Protein AF-A0A348VYP3-F1 (afdb_monomer_lite)

Radius of gyration: 22.34 Å; chains: 1; bounding box: 61×28×59 Å

Structure (mmCIF, N/CA/C/O backbone):
data_AF-A0A348VYP3-F1
#
_entry.id   AF-A0A348VYP3-F1
#
loop_
_atom_site.group_PDB
_atom_site.id
_atom_site.type_symbol
_atom_site.label_atom_id
_atom_site.label_alt_id
_atom_site.label_comp_id
_atom_site.label_asym_id
_atom_site.label_entity_id
_atom_site.label_seq_id
_atom_site.pdbx_PDB_ins_code
_atom_site.Cartn_x
_atom_site.Cartn_y
_atom_site.Cartn_z
_atom_site.occupancy
_atom_site.B_iso_or_equiv
_atom_site.auth_seq_id
_atom_site.auth_comp_id
_atom_site.auth_asym_id
_atom_site.auth_atom_id
_atom_site.pdbx_PDB_model_num
ATOM 1 N N . MET A 1 1 ? 21.071 -5.289 -34.778 1.00 47.31 1 MET A N 1
ATOM 2 C CA . MET A 1 1 ? 20.677 -4.293 -33.754 1.00 47.31 1 MET A CA 1
ATOM 3 C C . MET A 1 1 ? 19.419 -4.789 -33.059 1.00 47.31 1 MET A C 1
ATOM 5 O O . MET A 1 1 ? 18.434 -5.015 -33.743 1.00 47.31 1 MET A O 1
ATOM 9 N N . ALA A 1 2 ? 19.440 -5.038 -31.745 1.00 58.97 2 ALA A N 1
ATOM 10 C CA . ALA A 1 2 ? 18.217 -5.446 -31.044 1.00 58.97 2 ALA A CA 1
ATOM 11 C C . ALA A 1 2 ? 17.304 -4.225 -30.849 1.00 58.97 2 ALA A C 1
ATOM 13 O O . ALA A 1 2 ? 17.713 -3.273 -30.174 1.00 58.97 2 ALA A O 1
ATOM 14 N N . VAL A 1 3 ? 16.132 -4.277 -31.487 1.00 78.81 3 VAL A N 1
ATOM 15 C CA . VAL A 1 3 ? 15.094 -3.238 -31.555 1.00 78.81 3 VAL A CA 1
ATOM 16 C C . VAL A 1 3 ? 14.397 -3.105 -30.198 1.00 78.81 3 VAL A C 1
ATOM 18 O O . VAL A 1 3 ? 14.127 -4.105 -29.535 1.00 78.81 3 VAL A O 1
ATOM 21 N N . MET A 1 4 ? 14.140 -1.870 -29.769 1.00 90.19 4 MET A N 1
ATOM 22 C CA . MET A 1 4 ? 13.367 -1.569 -28.561 1.00 90.19 4 MET A CA 1
ATOM 23 C C . MET A 1 4 ? 11.930 -2.084 -28.720 1.00 90.19 4 MET A C 1
ATOM 25 O O . MET A 1 4 ? 11.285 -1.791 -29.723 1.00 90.19 4 MET A O 1
ATOM 29 N N . ASN A 1 5 ? 11.418 -2.810 -27.725 1.00 93.12 5 ASN A N 1
ATOM 30 C CA . ASN A 1 5 ? 10.046 -3.320 -27.733 1.00 93.12 5 ASN A CA 1
ATOM 31 C C . ASN A 1 5 ? 9.224 -2.619 -26.645 1.00 93.12 5 ASN A C 1
ATOM 33 O O . ASN A 1 5 ? 9.105 -3.112 -25.523 1.00 93.12 5 ASN A O 1
ATOM 37 N N . ILE A 1 6 ? 8.697 -1.439 -26.986 1.00 94.31 6 ILE A N 1
ATOM 38 C CA . ILE A 1 6 ? 7.917 -0.599 -26.066 1.00 94.31 6 ILE A CA 1
ATOM 39 C C . ILE A 1 6 ? 6.650 -1.322 -25.603 1.00 94.31 6 ILE A C 1
ATOM 41 O O . ILE A 1 6 ? 6.335 -1.284 -24.419 1.00 94.31 6 ILE A O 1
ATOM 45 N N . GLU A 1 7 ? 5.941 -1.988 -26.513 1.00 95.00 7 GLU A N 1
ATOM 46 C CA . GLU A 1 7 ? 4.647 -2.610 -26.228 1.00 95.00 7 GLU A CA 1
ATOM 47 C C . GLU A 1 7 ? 4.770 -3.739 -25.197 1.00 95.00 7 GLU A C 1
ATOM 49 O O . GLU A 1 7 ? 4.066 -3.743 -24.184 1.00 95.00 7 GLU A O 1
ATOM 54 N N . LEU A 1 8 ? 5.726 -4.654 -25.398 1.00 95.75 8 LEU A N 1
ATOM 55 C CA . LEU A 1 8 ? 5.999 -5.727 -24.442 1.00 95.75 8 LEU A CA 1
ATOM 56 C C . LEU A 1 8 ? 6.496 -5.170 -23.103 1.00 95.75 8 LEU A C 1
ATOM 58 O O . LEU A 1 8 ? 6.055 -5.627 -22.046 1.00 95.75 8 LEU A O 1
ATOM 62 N N . GLY A 1 9 ? 7.369 -4.158 -23.142 1.00 96.75 9 GLY A N 1
ATOM 63 C CA . GLY A 1 9 ? 7.847 -3.475 -21.944 1.00 96.75 9 GLY A CA 1
ATOM 64 C C . GLY A 1 9 ? 6.702 -2.870 -21.135 1.00 96.75 9 GLY A C 1
ATOM 65 O O . GLY A 1 9 ? 6.574 -3.180 -19.951 1.00 96.75 9 GLY A O 1
ATOM 66 N N . LYS A 1 10 ? 5.818 -2.092 -21.776 1.00 97.69 10 LYS A N 1
ATOM 67 C CA . LYS A 1 10 ? 4.641 -1.496 -21.127 1.00 97.69 10 LYS A CA 1
ATOM 68 C C . LYS A 1 10 ? 3.750 -2.585 -20.538 1.00 97.69 10 LYS A C 1
ATOM 70 O O . LYS A 1 10 ? 3.378 -2.509 -19.371 1.00 97.69 10 LYS A O 1
ATOM 75 N N . LYS A 1 11 ? 3.471 -3.650 -21.294 1.00 97.56 11 LYS A N 1
ATOM 76 C CA . LYS A 1 11 ? 2.646 -4.773 -20.826 1.00 97.56 11 LYS A CA 1
ATOM 77 C C . LYS A 1 11 ? 3.199 -5.418 -19.551 1.00 97.56 11 LYS A C 1
ATOM 79 O O . LYS A 1 11 ? 2.442 -5.636 -18.608 1.00 97.56 11 LYS A O 1
ATOM 84 N N . ILE A 1 12 ? 4.501 -5.710 -19.505 1.00 97.62 12 ILE A N 1
ATOM 85 C CA . ILE A 1 12 ? 5.155 -6.280 -18.315 1.00 97.62 12 ILE A CA 1
ATOM 86 C C . ILE A 1 12 ? 5.120 -5.285 -17.149 1.00 97.62 12 ILE A C 1
ATOM 88 O O . ILE A 1 12 ? 4.750 -5.659 -16.037 1.00 97.62 12 ILE A O 1
ATOM 92 N N . PHE A 1 13 ? 5.458 -4.019 -17.407 1.00 97.50 13 PHE A N 1
ATOM 93 C CA . PHE A 1 13 ? 5.500 -2.973 -16.386 1.00 97.50 13 PHE A CA 1
ATOM 94 C C . PHE A 1 13 ? 4.140 -2.800 -15.696 1.00 97.50 13 PHE A C 1
ATOM 96 O O . PHE A 1 13 ? 4.062 -2.812 -14.467 1.00 97.50 13 PHE A O 1
ATOM 103 N N . PHE A 1 14 ? 3.056 -2.743 -16.477 1.00 97.56 14 PHE A N 1
ATOM 104 C CA . PHE A 1 14 ? 1.688 -2.641 -15.961 1.00 97.56 14 PHE A CA 1
ATOM 105 C C . PHE A 1 14 ? 1.220 -3.917 -15.262 1.00 97.56 14 PHE A C 1
ATOM 107 O O . PHE A 1 14 ? 0.548 -3.833 -14.236 1.00 97.56 14 PHE A O 1
ATOM 114 N N . LYS A 1 15 ? 1.610 -5.103 -15.749 1.00 96.69 15 LYS A N 1
ATOM 115 C CA . LYS A 1 15 ? 1.291 -6.376 -15.081 1.00 96.69 15 LYS A CA 1
ATOM 116 C C . LYS A 1 15 ? 1.869 -6.442 -13.664 1.00 96.69 15 LYS A C 1
ATOM 118 O O . LYS A 1 15 ? 1.242 -7.008 -12.773 1.00 96.69 15 LYS A O 1
ATOM 123 N N . CYS A 1 16 ? 3.036 -5.838 -13.456 1.00 96.50 16 CYS A N 1
ATOM 124 C CA . CYS A 1 16 ? 3.678 -5.723 -12.149 1.00 96.50 16 CYS A CA 1
ATOM 125 C C . CYS A 1 16 ? 3.317 -4.433 -11.395 1.00 96.50 16 CYS A C 1
ATOM 127 O O . CYS A 1 16 ? 3.935 -4.159 -10.369 1.00 96.50 16 CYS A O 1
ATOM 129 N N . TYR A 1 17 ? 2.367 -3.626 -11.882 1.00 96.50 17 TYR A N 1
ATOM 130 C CA . TYR A 1 17 ? 2.000 -2.330 -11.296 1.00 96.50 17 TYR A CA 1
ATOM 131 C C . TYR A 1 17 ? 3.196 -1.388 -11.071 1.00 96.50 17 TYR A C 1
ATOM 133 O O . TYR A 1 17 ? 3.212 -0.624 -10.116 1.00 96.50 17 TYR A O 1
ATOM 141 N N . GLY A 1 18 ? 4.229 -1.461 -11.916 1.00 94.06 18 GLY A N 1
ATOM 142 C CA . GLY A 1 18 ? 5.448 -0.660 -11.769 1.00 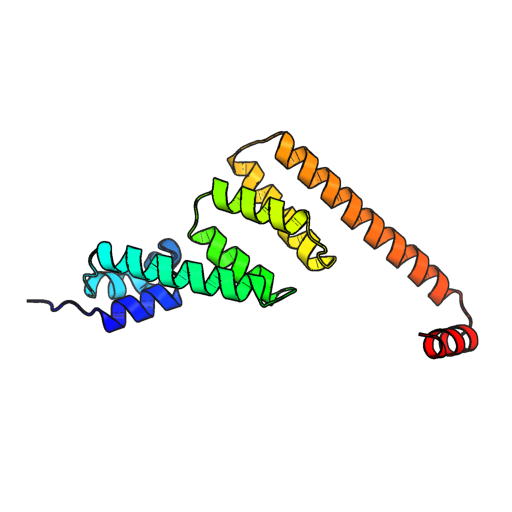94.06 18 GLY A CA 1
ATOM 143 C C . GLY A 1 18 ? 6.361 -1.081 -10.608 1.00 94.06 18 GLY A C 1
ATOM 144 O O . GLY A 1 18 ? 7.370 -0.425 -10.355 1.00 94.06 18 GLY A O 1
ATOM 145 N N . ASN A 1 19 ? 6.060 -2.183 -9.911 1.00 95.31 19 ASN A N 1
ATOM 146 C CA . ASN A 1 19 ? 6.908 -2.717 -8.851 1.00 95.31 19 ASN A CA 1
ATOM 147 C C . ASN A 1 19 ? 8.191 -3.322 -9.451 1.00 95.31 19 ASN A C 1
ATOM 149 O O . ASN A 1 19 ? 8.176 -4.404 -10.046 1.00 95.31 19 ASN A O 1
ATOM 153 N N . ALA A 1 20 ? 9.321 -2.640 -9.249 1.00 93.25 20 ALA A N 1
ATOM 154 C CA . ALA A 1 20 ? 10.622 -3.051 -9.775 1.00 93.25 20 ALA A CA 1
ATOM 155 C C . ALA A 1 20 ? 11.063 -4.444 -9.289 1.00 93.25 20 ALA A C 1
ATOM 157 O O . ALA A 1 20 ? 11.637 -5.212 -10.063 1.00 93.25 20 ALA A O 1
ATOM 158 N N . PHE A 1 21 ? 10.762 -4.798 -8.034 1.00 93.81 21 PHE A N 1
ATOM 159 C CA . PHE A 1 21 ? 11.068 -6.123 -7.494 1.00 93.81 21 PHE A CA 1
ATOM 160 C C . PHE A 1 21 ? 10.245 -7.212 -8.193 1.00 93.81 21 PHE A C 1
ATOM 162 O O . PHE A 1 21 ? 10.798 -8.244 -8.576 1.00 93.81 21 PHE A O 1
ATOM 169 N N . GLY A 1 22 ? 8.952 -6.967 -8.425 1.00 94.12 22 GLY A N 1
ATOM 170 C CA . GLY A 1 22 ? 8.078 -7.867 -9.186 1.00 94.12 22 GLY A CA 1
ATOM 171 C C . GLY A 1 22 ? 8.576 -8.079 -10.616 1.00 94.12 22 GLY A C 1
ATOM 172 O O . GLY A 1 22 ? 8.746 -9.219 -11.051 1.00 94.12 22 GLY A O 1
ATOM 173 N N . ILE A 1 23 ? 8.919 -6.988 -11.310 1.00 96.19 23 ILE A N 1
ATOM 174 C CA . ILE A 1 23 ? 9.484 -7.038 -12.667 1.00 96.19 23 ILE A CA 1
ATOM 175 C C . ILE A 1 23 ? 10.774 -7.857 -12.679 1.00 96.19 23 ILE A C 1
ATOM 177 O O . ILE A 1 23 ? 10.937 -8.743 -13.516 1.00 96.19 23 ILE A O 1
ATOM 181 N N . GLN A 1 24 ? 11.693 -7.592 -11.749 1.00 95.38 24 GLN A N 1
ATOM 182 C CA . GLN A 1 24 ? 12.971 -8.295 -11.682 1.00 95.38 24 GLN A CA 1
ATOM 183 C C . GLN A 1 24 ? 12.789 -9.793 -11.416 1.00 95.38 24 GLN A C 1
ATOM 185 O O . GLN A 1 24 ? 13.446 -10.606 -12.070 1.00 95.38 24 GLN A O 1
ATOM 190 N N . ARG A 1 25 ? 11.915 -10.146 -10.468 1.00 95.56 25 ARG A N 1
ATOM 191 C CA . ARG A 1 25 ? 11.673 -11.525 -10.038 1.00 95.56 25 ARG A CA 1
ATOM 192 C C . ARG A 1 25 ? 10.986 -12.358 -11.117 1.00 95.56 25 ARG A C 1
ATOM 194 O O . ARG A 1 25 ? 11.382 -13.500 -11.326 1.00 95.56 25 ARG A O 1
ATOM 201 N N . GLU A 1 26 ? 9.969 -11.811 -11.777 1.00 96.12 26 GLU A N 1
ATOM 202 C CA . GLU A 1 26 ? 9.121 -12.577 -12.699 1.00 96.12 26 GLU A CA 1
ATOM 203 C C . GLU A 1 26 ? 9.537 -12.430 -14.167 1.00 96.12 26 GLU A C 1
ATOM 205 O O . GLU A 1 26 ? 9.513 -13.406 -14.912 1.00 96.12 26 GLU A O 1
ATOM 210 N N . TYR A 1 27 ? 9.971 -11.235 -14.584 1.00 96.19 27 TYR A N 1
ATOM 211 C CA . TYR A 1 27 ? 10.193 -10.895 -15.998 1.00 96.19 27 TYR A CA 1
ATOM 212 C C . TYR A 1 27 ? 11.578 -10.303 -16.271 1.00 96.19 27 TYR A C 1
ATOM 214 O O . TYR A 1 27 ? 11.827 -9.804 -17.366 1.00 96.19 27 TYR A O 1
ATOM 222 N N . GLY A 1 28 ? 12.519 -10.354 -15.323 1.00 94.06 28 GLY A N 1
ATOM 223 C CA . GLY A 1 28 ? 13.753 -9.564 -15.389 1.00 94.06 28 GLY A CA 1
ATOM 224 C C . GLY A 1 28 ? 14.579 -9.775 -16.664 1.00 94.06 28 GLY A C 1
ATOM 225 O O . GLY A 1 28 ? 15.142 -8.822 -17.200 1.00 94.06 28 GLY A O 1
ATOM 226 N N . LYS A 1 29 ? 14.633 -11.006 -17.194 1.00 94.75 29 LYS A N 1
ATOM 227 C CA . LYS A 1 29 ? 15.318 -11.302 -18.467 1.00 94.75 29 LYS A CA 1
ATOM 228 C C . LYS A 1 29 ? 14.563 -10.752 -19.681 1.00 94.75 29 LYS A C 1
ATOM 230 O O . LYS A 1 29 ? 15.195 -10.251 -20.606 1.00 94.75 29 LYS A O 1
ATOM 235 N N . GLU A 1 30 ? 13.241 -10.868 -19.694 1.00 95.44 30 GLU A N 1
ATOM 236 C CA . GLU A 1 30 ? 12.379 -10.441 -20.801 1.00 95.44 30 GLU A CA 1
ATOM 237 C C . GLU A 1 30 ? 12.259 -8.914 -20.854 1.00 95.44 30 GLU A C 1
ATOM 239 O O . GLU A 1 30 ? 12.492 -8.299 -21.893 1.00 95.44 30 GLU A O 1
ATOM 244 N N . TYR A 1 31 ? 12.033 -8.288 -19.701 1.00 96.12 31 TYR A N 1
ATOM 245 C CA . TYR A 1 31 ? 11.943 -6.842 -19.566 1.00 96.12 31 TYR A CA 1
ATOM 246 C C . TYR A 1 31 ? 13.251 -6.146 -19.969 1.00 96.12 31 TYR A C 1
ATOM 248 O O . TYR A 1 31 ? 13.238 -5.193 -20.746 1.00 96.12 31 TYR A O 1
ATOM 256 N N . LYS A 1 32 ? 14.414 -6.682 -19.560 1.00 94.62 32 LYS A N 1
ATOM 257 C CA . LYS A 1 32 ? 15.726 -6.152 -19.984 1.00 94.62 32 LYS A CA 1
ATOM 258 C C . LYS A 1 32 ? 15.923 -6.179 -21.504 1.00 94.62 32 LYS A C 1
ATOM 260 O O . LYS A 1 32 ? 16.551 -5.271 -22.045 1.00 94.62 32 LYS A O 1
ATOM 265 N N . LYS A 1 33 ? 15.380 -7.180 -22.210 1.00 95.44 33 LYS A N 1
ATOM 266 C CA . LYS A 1 33 ? 15.453 -7.254 -23.683 1.00 95.44 33 LYS A CA 1
ATOM 267 C C . LYS A 1 33 ? 14.630 -6.162 -24.367 1.00 95.44 33 LYS A C 1
ATOM 269 O O . LYS A 1 33 ? 14.973 -5.783 -25.482 1.00 95.44 33 LYS A O 1
ATOM 274 N N . CYS A 1 34 ? 13.601 -5.634 -23.702 1.00 95.19 34 CYS A N 1
ATOM 275 C CA . CYS A 1 34 ? 12.758 -4.566 -24.238 1.00 95.19 34 CYS A CA 1
ATOM 276 C C . CYS A 1 34 ? 13.505 -3.226 -24.356 1.00 95.19 34 CYS A C 1
ATOM 278 O O . CYS A 1 34 ? 13.112 -2.396 -25.174 1.00 95.19 34 CYS A O 1
ATOM 280 N N . LYS A 1 35 ? 14.598 -3.039 -23.591 1.00 93.81 35 LYS A N 1
ATOM 281 C CA . LYS A 1 35 ? 15.451 -1.834 -23.580 1.00 93.81 35 LYS A CA 1
ATOM 282 C C . LYS A 1 35 ? 14.667 -0.537 -23.354 1.00 93.81 35 LYS A C 1
ATOM 284 O O . LYS A 1 35 ? 14.904 0.453 -24.041 1.00 93.81 35 LYS A O 1
ATOM 289 N N . ILE A 1 36 ? 13.730 -0.556 -22.407 1.00 95.31 36 ILE A N 1
ATOM 290 C CA . ILE A 1 36 ? 12.875 0.594 -22.102 1.00 95.31 36 ILE A CA 1
ATOM 291 C C . ILE A 1 36 ? 13.699 1.714 -21.447 1.00 95.31 36 ILE A C 1
ATOM 293 O O . ILE A 1 36 ? 14.321 1.486 -20.409 1.00 95.31 36 ILE A O 1
ATOM 297 N N . PRO A 1 37 ? 13.722 2.929 -22.023 1.00 94.56 37 PRO A N 1
ATOM 298 C CA . PRO A 1 37 ? 14.323 4.090 -21.376 1.00 94.56 37 PRO A CA 1
ATOM 299 C C . PRO A 1 37 ? 13.545 4.530 -20.130 1.00 94.56 37 PRO A C 1
ATOM 301 O O . PRO A 1 37 ? 12.316 4.576 -20.149 1.00 94.56 37 PRO A O 1
ATOM 304 N N . ARG A 1 38 ? 14.262 4.999 -19.101 1.00 93.69 38 ARG A N 1
ATOM 305 C CA . ARG A 1 38 ? 13.687 5.446 -17.816 1.00 93.69 38 ARG A CA 1
ATOM 306 C C . ARG A 1 38 ? 12.570 6.491 -17.944 1.00 93.69 38 ARG A C 1
ATOM 308 O O . ARG A 1 38 ? 11.671 6.508 -17.116 1.00 93.69 38 ARG A O 1
ATOM 315 N N . LYS A 1 39 ? 12.599 7.345 -18.975 1.00 95.88 39 LYS A N 1
ATOM 316 C CA . LYS A 1 39 ? 11.530 8.332 -19.218 1.00 95.88 39 LYS A CA 1
ATOM 317 C C . LYS A 1 39 ? 10.148 7.683 -19.382 1.00 95.88 39 LYS A C 1
ATOM 319 O O . LYS A 1 39 ? 9.191 8.166 -18.797 1.00 95.88 39 LYS A O 1
ATOM 324 N N . TYR A 1 40 ? 10.071 6.549 -20.084 1.00 96.44 40 TYR A N 1
ATOM 325 C CA . TYR A 1 40 ? 8.815 5.821 -20.266 1.00 96.44 40 TYR A CA 1
ATOM 326 C C . TYR A 1 40 ? 8.365 5.168 -18.963 1.00 96.44 40 TYR A C 1
ATOM 328 O O . TYR A 1 40 ? 7.183 5.178 -18.651 1.00 96.44 40 TYR A O 1
ATOM 336 N N . GLU A 1 41 ? 9.303 4.641 -18.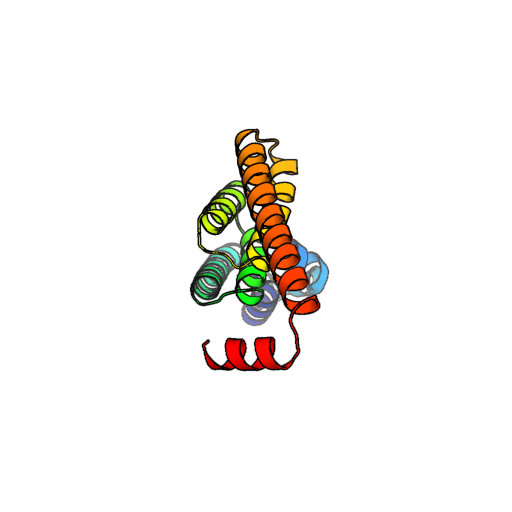173 1.00 95.94 41 GLU A N 1
ATOM 337 C CA . GLU A 1 41 ? 8.976 4.065 -16.866 1.00 95.94 41 GLU A CA 1
ATOM 338 C C . GLU A 1 41 ? 8.382 5.113 -15.922 1.00 95.94 41 GLU A C 1
ATOM 340 O O . GLU A 1 41 ? 7.450 4.796 -15.195 1.00 95.94 41 GLU A O 1
ATOM 345 N N . ILE A 1 42 ? 8.880 6.355 -15.954 1.00 96.38 42 ILE A N 1
ATOM 346 C CA . ILE A 1 42 ? 8.324 7.467 -15.168 1.00 96.38 42 ILE A CA 1
ATOM 347 C C . ILE A 1 42 ? 6.888 7.771 -15.615 1.00 96.38 42 ILE A C 1
ATOM 349 O O . ILE A 1 42 ? 5.988 7.771 -14.779 1.00 96.38 42 ILE A O 1
ATOM 353 N N . GLU A 1 43 ? 6.664 7.951 -16.921 1.00 97.56 43 GLU A N 1
ATOM 354 C CA . GLU A 1 43 ? 5.329 8.211 -17.485 1.00 97.56 43 GLU A CA 1
ATOM 355 C C . GLU A 1 43 ? 4.329 7.101 -17.123 1.00 97.56 43 GLU A C 1
ATOM 357 O O . GLU A 1 43 ? 3.216 7.365 -16.669 1.00 97.56 43 GLU A O 1
ATOM 362 N N . TRP A 1 44 ? 4.734 5.839 -17.274 1.00 97.94 44 TRP A N 1
ATOM 363 C CA . TRP A 1 44 ? 3.897 4.684 -16.956 1.00 97.94 44 TRP A CA 1
ATOM 364 C C . TRP A 1 44 ? 3.641 4.538 -15.464 1.00 97.94 44 TRP A C 1
ATOM 366 O O . TRP A 1 44 ? 2.553 4.130 -15.066 1.00 97.94 44 TRP A O 1
ATOM 376 N N . LEU A 1 45 ? 4.628 4.857 -14.629 1.00 97.25 45 LEU A N 1
ATOM 377 C CA . LEU A 1 45 ? 4.465 4.807 -13.185 1.00 97.25 45 LEU A CA 1
ATOM 378 C C . LEU A 1 45 ? 3.432 5.834 -12.716 1.00 97.25 45 LEU A C 1
ATOM 380 O O . LEU A 1 45 ? 2.622 5.521 -11.846 1.00 97.25 45 LEU A O 1
ATOM 384 N N . ASP A 1 46 ? 3.427 7.029 -13.301 1.00 97.38 46 ASP A N 1
ATOM 385 C CA . ASP A 1 46 ? 2.435 8.053 -12.976 1.00 97.38 46 ASP A CA 1
ATOM 386 C C . ASP A 1 46 ? 1.035 7.676 -13.488 1.00 97.38 46 ASP A C 1
ATOM 388 O O . ASP A 1 46 ? 0.056 7.842 -12.758 1.00 97.38 46 ASP A O 1
ATOM 392 N N . GLU A 1 47 ? 0.932 7.051 -14.668 1.00 98.00 47 GLU A N 1
ATOM 393 C CA . GLU A 1 47 ? -0.319 6.453 -15.160 1.00 98.00 47 GLU A CA 1
ATOM 394 C C . GLU A 1 47 ? -0.866 5.401 -14.171 1.00 98.00 47 GLU A C 1
ATOM 396 O O . GLU A 1 47 ? -2.033 5.457 -13.777 1.00 98.00 47 GLU A O 1
ATOM 401 N N . ILE A 1 48 ? -0.012 4.486 -13.697 1.00 98.12 48 ILE A N 1
ATOM 402 C CA . ILE A 1 48 ? -0.387 3.438 -12.735 1.00 98.12 48 ILE A CA 1
ATOM 403 C C . ILE A 1 48 ? -0.807 4.037 -11.389 1.00 98.12 48 ILE A C 1
ATOM 405 O O . ILE A 1 48 ? -1.815 3.610 -10.823 1.00 98.12 48 ILE A O 1
ATOM 409 N N . LYS A 1 49 ? -0.075 5.030 -10.864 1.00 97.94 49 LYS A N 1
ATOM 410 C CA . LYS A 1 49 ? -0.448 5.706 -9.610 1.00 97.94 49 LYS A CA 1
ATOM 411 C C . LYS A 1 49 ? -1.837 6.326 -9.716 1.00 97.94 49 LYS A C 1
ATOM 413 O O . LYS A 1 49 ? -2.644 6.123 -8.813 1.00 97.94 49 LYS A O 1
ATOM 418 N N . ASN A 1 50 ? -2.129 7.033 -10.808 1.00 97.81 50 ASN A N 1
ATOM 419 C CA . ASN A 1 50 ? -3.432 7.663 -11.022 1.00 97.81 50 ASN A CA 1
ATOM 420 C C . ASN A 1 50 ? -4.560 6.624 -11.058 1.00 97.81 50 ASN A C 1
ATOM 422 O O . ASN A 1 50 ? -5.545 6.770 -10.336 1.00 97.81 50 ASN A O 1
ATOM 426 N N . GLN A 1 51 ? -4.371 5.530 -11.805 1.00 97.69 51 GLN A N 1
ATOM 427 C CA . GLN A 1 51 ? -5.329 4.419 -11.852 1.00 97.69 51 GLN A CA 1
ATOM 428 C C . GLN A 1 51 ? -5.554 3.790 -10.470 1.00 97.69 51 GLN A C 1
ATOM 430 O O . GLN A 1 51 ? -6.684 3.469 -10.103 1.00 97.69 51 GLN A O 1
ATOM 435 N N . LEU A 1 52 ? -4.492 3.618 -9.675 1.00 97.81 52 LEU A N 1
ATOM 436 C CA . LEU A 1 52 ? -4.597 3.069 -8.324 1.00 97.81 52 LEU A CA 1
ATOM 437 C C . LEU A 1 52 ? -5.305 4.034 -7.369 1.00 97.81 52 LEU A C 1
ATOM 439 O O . LEU A 1 52 ? -6.172 3.587 -6.622 1.00 97.81 52 LEU A O 1
ATOM 443 N N . TYR A 1 53 ? -4.994 5.333 -7.402 1.00 96.69 53 TYR A N 1
ATOM 444 C CA . TYR A 1 53 ? -5.702 6.340 -6.603 1.00 96.69 53 TYR A CA 1
ATOM 445 C C . TYR A 1 53 ? -7.196 6.368 -6.926 1.00 96.69 53 TYR A C 1
ATOM 447 O O . TYR A 1 53 ? -8.021 6.334 -6.012 1.00 96.69 53 TYR A O 1
ATOM 455 N N . GLU A 1 54 ? -7.551 6.377 -8.210 1.00 97.25 54 GLU A N 1
ATOM 456 C CA . GLU A 1 54 ? -8.942 6.320 -8.654 1.00 97.25 54 GLU A CA 1
ATOM 457 C C . GLU A 1 54 ? -9.628 5.037 -8.164 1.00 97.25 54 GLU A C 1
ATOM 459 O O . GLU A 1 54 ? -10.691 5.088 -7.544 1.00 97.25 54 GLU A O 1
ATOM 464 N N . ALA A 1 55 ? -8.989 3.879 -8.348 1.00 96.62 55 ALA A N 1
ATOM 465 C CA . ALA A 1 55 ? -9.538 2.602 -7.910 1.00 96.62 55 ALA A CA 1
ATOM 466 C C . ALA A 1 55 ? -9.709 2.518 -6.385 1.00 96.62 55 ALA A C 1
ATOM 468 O O . ALA A 1 55 ? -10.671 1.916 -5.910 1.00 96.62 55 ALA A O 1
ATOM 469 N N . ILE A 1 56 ? -8.796 3.105 -5.609 1.00 95.69 56 ILE A N 1
ATOM 470 C CA . ILE A 1 56 ? -8.876 3.178 -4.146 1.00 95.69 56 ILE A CA 1
ATOM 471 C C . ILE A 1 56 ? -10.056 4.055 -3.710 1.00 95.69 56 ILE A C 1
ATOM 473 O O . ILE A 1 56 ? -10.794 3.664 -2.808 1.00 95.69 56 ILE A O 1
ATOM 477 N N . ASN A 1 57 ? -10.251 5.210 -4.349 1.00 93.75 57 ASN A N 1
ATOM 478 C CA . ASN A 1 57 ? -11.337 6.134 -4.012 1.00 93.75 57 ASN A CA 1
ATOM 479 C C . ASN A 1 57 ? -12.718 5.588 -4.410 1.00 93.75 57 ASN A C 1
ATOM 481 O O . ASN A 1 57 ? -13.703 5.868 -3.735 1.00 93.75 57 ASN A O 1
ATOM 485 N N . ASN A 1 58 ? -12.775 4.772 -5.466 1.00 95.06 58 ASN A N 1
ATOM 486 C CA . ASN A 1 58 ? -14.013 4.226 -6.027 1.00 95.06 58 ASN A CA 1
ATOM 487 C C . ASN A 1 58 ? -14.313 2.784 -5.577 1.00 95.06 58 ASN A C 1
ATOM 489 O O . ASN A 1 58 ? -15.134 2.095 -6.184 1.00 95.06 58 ASN A O 1
ATOM 493 N N . SER A 1 59 ? -13.634 2.279 -4.544 1.00 93.38 59 SER A N 1
ATOM 494 C CA . SER A 1 59 ? -13.900 0.944 -4.001 1.00 93.38 59 SER A CA 1
ATOM 495 C C . SER A 1 59 ? -13.876 0.919 -2.475 1.00 93.38 59 SER A C 1
ATOM 497 O O . SER A 1 59 ? -13.496 1.884 -1.818 1.00 93.38 59 SER A O 1
ATOM 499 N N . SER A 1 60 ? -14.304 -0.202 -1.900 1.00 90.56 60 SER A N 1
ATOM 500 C CA . SER A 1 60 ? -14.318 -0.452 -0.459 1.00 90.56 60 SER A CA 1
ATOM 501 C C . SER A 1 60 ? -13.867 -1.883 -0.149 1.00 90.56 60 SER A C 1
ATOM 503 O O . SER A 1 60 ? -13.676 -2.711 -1.054 1.00 90.56 60 SER A O 1
ATOM 505 N N . GLY A 1 61 ? -13.656 -2.168 1.134 1.00 89.06 61 GLY A N 1
ATOM 506 C CA . GLY A 1 61 ? -13.282 -3.487 1.625 1.00 89.06 61 GLY A CA 1
ATOM 507 C C . GLY A 1 61 ? -11.952 -3.988 1.054 1.00 89.06 61 GLY A C 1
ATOM 508 O O . GLY A 1 61 ? -11.002 -3.245 0.792 1.00 89.06 61 GLY A O 1
ATOM 509 N N . ASN A 1 62 ? -11.902 -5.294 0.789 1.00 89.69 62 ASN A N 1
ATOM 510 C CA . ASN A 1 62 ? -10.706 -5.962 0.275 1.00 89.69 62 ASN A CA 1
ATOM 511 C C . ASN A 1 62 ? -10.214 -5.395 -1.072 1.00 89.69 62 ASN A C 1
ATOM 513 O O . ASN A 1 62 ? -9.009 -5.346 -1.319 1.00 89.69 62 ASN A O 1
ATOM 517 N N . LYS A 1 63 ? -11.123 -4.944 -1.950 1.00 92.44 63 LYS A N 1
ATOM 518 C CA . LYS A 1 63 ? -10.746 -4.397 -3.265 1.00 92.44 63 LYS A CA 1
ATOM 519 C C . LYS A 1 63 ? -9.957 -3.096 -3.112 1.00 92.44 63 LYS A C 1
ATOM 521 O O . LYS A 1 63 ? -8.909 -2.945 -3.743 1.00 92.44 63 LYS A O 1
ATOM 526 N N . ARG A 1 64 ? -10.414 -2.206 -2.225 1.00 94.19 64 ARG A N 1
ATOM 527 C CA . ARG A 1 64 ? -9.705 -0.968 -1.883 1.00 94.19 64 ARG A CA 1
ATOM 528 C C . ARG A 1 64 ? -8.345 -1.267 -1.273 1.00 94.19 64 ARG A C 1
ATOM 530 O O . ARG A 1 64 ? -7.339 -0.746 -1.749 1.00 94.19 64 ARG A O 1
ATOM 537 N N . TYR A 1 65 ? -8.308 -2.152 -0.278 1.00 94.50 65 TYR A N 1
ATOM 538 C CA . TYR A 1 65 ? -7.061 -2.503 0.398 1.00 94.50 65 TYR A CA 1
ATOM 539 C C . TYR A 1 65 ? -6.028 -3.134 -0.550 1.00 94.50 65 TYR A C 1
ATOM 541 O O . TYR A 1 65 ? -4.850 -2.786 -0.506 1.00 94.50 65 TYR A O 1
ATOM 549 N N . SER A 1 66 ? -6.457 -4.008 -1.465 1.00 94.69 66 SER A N 1
ATOM 550 C CA . SER A 1 66 ? -5.565 -4.613 -2.463 1.00 94.69 66 SER A CA 1
ATOM 551 C C . SER A 1 66 ? -4.904 -3.564 -3.364 1.00 94.69 66 SER A C 1
ATOM 553 O O . SER A 1 66 ? -3.696 -3.624 -3.595 1.00 94.69 66 SER A O 1
ATOM 555 N N . ASN A 1 67 ? -5.667 -2.578 -3.845 1.00 96.75 67 ASN A N 1
ATOM 556 C CA . ASN A 1 67 ? -5.117 -1.484 -4.651 1.00 96.75 67 ASN A CA 1
ATOM 557 C C . ASN A 1 67 ? -4.229 -0.549 -3.823 1.00 96.75 67 ASN A C 1
ATOM 559 O O . ASN A 1 67 ? -3.194 -0.099 -4.309 1.00 96.75 67 ASN A O 1
ATOM 563 N N . PHE A 1 68 ? -4.588 -0.315 -2.562 1.00 97.19 68 PHE A N 1
ATOM 564 C CA . PHE A 1 68 ? -3.770 0.439 -1.619 1.00 97.19 68 PHE A CA 1
ATOM 565 C C . PHE A 1 68 ? -2.379 -0.183 -1.431 1.00 97.19 68 PHE A C 1
ATOM 567 O O . PHE A 1 68 ? -1.389 0.531 -1.551 1.00 97.19 68 PHE A O 1
ATOM 574 N N . ILE A 1 69 ? -2.276 -1.500 -1.226 1.00 96.69 69 ILE A N 1
ATOM 575 C CA . ILE A 1 69 ? -0.970 -2.164 -1.077 1.00 96.69 69 ILE A CA 1
ATOM 576 C C . ILE A 1 69 ? -0.122 -2.025 -2.345 1.00 96.69 69 ILE A C 1
ATOM 578 O O . ILE A 1 69 ? 1.051 -1.671 -2.251 1.00 96.69 69 ILE A O 1
ATOM 582 N N . LYS A 1 70 ? -0.723 -2.213 -3.529 1.00 97.00 70 LYS A N 1
ATOM 583 C CA . LYS A 1 70 ? -0.025 -2.015 -4.813 1.00 97.00 70 LYS A CA 1
ATOM 584 C C . LYS A 1 70 ? 0.522 -0.597 -4.950 1.00 97.00 70 LYS A C 1
ATOM 586 O O . LYS A 1 70 ? 1.634 -0.420 -5.428 1.00 97.00 70 LYS A O 1
ATOM 591 N N . LEU A 1 71 ? -0.248 0.403 -4.520 1.00 97.75 71 LEU A N 1
ATOM 592 C CA . LEU A 1 71 ? 0.195 1.793 -4.537 1.00 97.75 71 LEU A CA 1
ATOM 593 C C . LEU A 1 71 ? 1.345 2.014 -3.551 1.00 97.75 71 LEU A C 1
ATOM 595 O O . LEU A 1 71 ? 2.339 2.640 -3.905 1.00 97.75 71 LEU A O 1
ATOM 599 N N . CYS A 1 72 ? 1.243 1.472 -2.336 1.00 96.69 72 CYS A N 1
ATOM 600 C CA . CYS A 1 72 ? 2.287 1.598 -1.325 1.00 96.69 72 CYS A CA 1
ATOM 601 C C . CYS A 1 72 ? 3.631 0.975 -1.733 1.00 96.69 72 CYS A C 1
ATOM 603 O O . CYS A 1 72 ? 4.670 1.452 -1.281 1.00 96.69 72 CYS A O 1
ATOM 605 N N . ASP A 1 73 ? 3.627 -0.033 -2.606 1.00 94.62 73 ASP A N 1
ATOM 606 C CA . ASP A 1 73 ? 4.849 -0.637 -3.150 1.00 94.62 73 ASP A CA 1
ATOM 607 C C . ASP A 1 73 ? 5.623 0.288 -4.108 1.00 94.62 73 ASP A C 1
ATOM 609 O O . ASP A 1 73 ? 6.806 0.051 -4.363 1.00 94.62 73 ASP A O 1
ATOM 613 N N . ILE A 1 74 ? 4.976 1.328 -4.647 1.00 95.56 74 ILE A N 1
ATOM 614 C CA . ILE A 1 74 ? 5.541 2.204 -5.689 1.00 95.56 74 ILE A CA 1
ATOM 615 C C . ILE A 1 74 ? 5.621 3.687 -5.304 1.00 95.56 74 ILE A C 1
ATOM 617 O O . ILE A 1 74 ? 6.043 4.522 -6.110 1.00 95.56 74 ILE A O 1
ATOM 621 N N . ILE A 1 75 ? 5.227 4.032 -4.079 1.00 96.19 75 ILE A N 1
ATOM 622 C CA . ILE A 1 75 ? 5.373 5.376 -3.506 1.00 96.19 75 ILE A CA 1
ATOM 623 C C . ILE A 1 75 ? 6.450 5.387 -2.419 1.00 96.19 75 ILE A C 1
ATOM 625 O O . ILE A 1 75 ? 6.958 4.351 -1.990 1.00 96.19 75 ILE A O 1
ATOM 629 N N . SER A 1 76 ? 6.821 6.584 -1.965 1.00 95.81 76 SER A N 1
ATOM 630 C CA . SER A 1 76 ? 7.776 6.725 -0.869 1.00 95.81 76 SER A CA 1
ATOM 631 C C . SER A 1 76 ? 7.194 6.215 0.453 1.00 95.81 76 SER A C 1
ATOM 633 O O . SER A 1 76 ? 5.982 6.213 0.671 1.00 95.81 76 SER A O 1
ATOM 635 N N . LEU A 1 77 ? 8.081 5.838 1.379 1.00 96.00 77 LEU A N 1
ATOM 636 C CA . LEU A 1 77 ? 7.697 5.410 2.725 1.00 96.00 77 LEU A CA 1
ATOM 637 C C . LEU A 1 77 ? 6.826 6.455 3.441 1.00 96.00 77 LEU A C 1
ATOM 639 O O . LEU A 1 77 ? 5.819 6.096 4.044 1.00 96.00 77 LEU A O 1
ATOM 643 N N . ASN A 1 78 ? 7.187 7.737 3.336 1.00 97.00 78 ASN A N 1
ATOM 644 C CA . ASN A 1 78 ? 6.439 8.831 3.958 1.00 97.00 78 ASN A CA 1
ATOM 645 C C . ASN A 1 78 ? 5.037 8.962 3.354 1.00 97.00 78 ASN A C 1
ATOM 647 O O . ASN A 1 78 ? 4.064 9.009 4.099 1.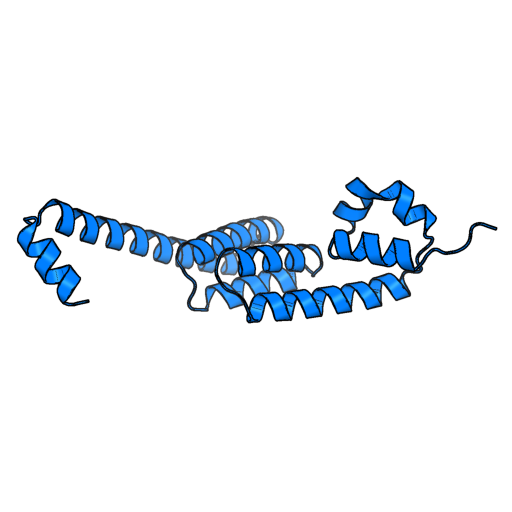00 97.00 78 ASN A O 1
ATOM 651 N N . ALA A 1 79 ? 4.917 8.903 2.023 1.00 97.06 79 ALA A N 1
ATOM 652 C CA . ALA A 1 79 ? 3.617 8.940 1.357 1.00 97.06 79 ALA A CA 1
ATOM 653 C C . ALA A 1 79 ? 2.738 7.739 1.753 1.00 97.06 79 ALA A C 1
ATOM 655 O O . ALA A 1 79 ? 1.535 7.891 1.960 1.00 97.06 79 ALA A O 1
ATOM 656 N N . ALA A 1 80 ? 3.326 6.548 1.915 1.00 97.81 80 ALA A N 1
ATOM 657 C CA . ALA A 1 80 ? 2.602 5.376 2.401 1.00 97.81 80 ALA A CA 1
ATOM 658 C C . ALA A 1 80 ? 2.113 5.557 3.849 1.00 97.81 80 ALA A C 1
ATOM 660 O O . ALA A 1 80 ? 0.975 5.196 4.157 1.00 97.81 80 ALA A O 1
ATOM 661 N N . ILE A 1 81 ? 2.932 6.140 4.733 1.00 98.06 81 ILE A N 1
ATOM 662 C CA . ILE A 1 81 ? 2.546 6.462 6.117 1.00 98.06 81 ILE A CA 1
ATOM 663 C C . ILE A 1 81 ? 1.387 7.461 6.132 1.00 98.06 81 ILE A C 1
ATOM 665 O O . ILE A 1 81 ? 0.360 7.181 6.749 1.00 98.06 81 ILE A O 1
ATOM 669 N N . GLU A 1 82 ? 1.523 8.585 5.428 1.00 97.31 82 GLU A N 1
ATOM 670 C CA . GLU A 1 82 ? 0.495 9.629 5.336 1.00 97.31 82 GLU A CA 1
ATOM 671 C C . GLU A 1 82 ? -0.829 9.066 4.816 1.00 97.31 82 GLU A C 1
ATOM 673 O O . GLU A 1 82 ? -1.881 9.265 5.427 1.00 97.31 82 GLU A O 1
ATOM 678 N N . LEU A 1 83 ? -0.776 8.283 3.735 1.00 96.69 83 LEU A N 1
ATOM 679 C CA . LEU A 1 83 ? -1.958 7.665 3.148 1.00 96.69 83 LEU A CA 1
ATOM 680 C C . LEU A 1 83 ? -2.629 6.678 4.114 1.00 96.69 83 LEU A C 1
ATOM 682 O O . LEU A 1 83 ? -3.850 6.704 4.271 1.00 96.69 83 LEU A O 1
ATOM 686 N N . THR A 1 84 ? -1.847 5.837 4.799 1.00 97.50 84 THR A N 1
ATOM 687 C CA . THR A 1 84 ? -2.367 4.897 5.810 1.00 97.50 84 THR A CA 1
ATOM 688 C C . THR A 1 84 ? -3.049 5.647 6.951 1.00 97.50 84 THR A C 1
ATOM 690 O O . THR A 1 84 ? -4.154 5.296 7.370 1.00 97.50 84 THR A O 1
ATOM 693 N N . CYS A 1 85 ? -2.403 6.705 7.443 1.00 97.00 85 CYS A N 1
ATOM 694 C CA . CYS A 1 85 ? -2.933 7.564 8.491 1.00 97.00 85 CYS A CA 1
ATOM 695 C C . CYS A 1 85 ? -4.262 8.199 8.080 1.00 97.00 85 CYS A C 1
ATOM 697 O O . CYS A 1 85 ? -5.201 8.144 8.876 1.00 97.00 85 CYS A O 1
ATOM 699 N N . LYS A 1 86 ? -4.350 8.728 6.855 1.00 95.56 86 LYS A N 1
ATOM 700 C CA . LYS A 1 86 ? -5.572 9.315 6.299 1.00 95.56 86 LYS A CA 1
ATOM 701 C C . LYS A 1 86 ? -6.712 8.297 6.236 1.00 95.56 86 LYS A C 1
ATOM 703 O O . LYS A 1 86 ? -7.822 8.611 6.645 1.00 95.56 86 LYS A O 1
ATOM 708 N N . PHE A 1 87 ? -6.459 7.059 5.797 1.00 94.94 87 PHE A N 1
ATOM 709 C CA . PHE A 1 87 ? -7.503 6.024 5.782 1.00 94.94 87 PHE A CA 1
ATOM 710 C C . PHE A 1 87 ? -8.013 5.673 7.178 1.00 94.94 87 PHE A C 1
ATOM 712 O O . PHE A 1 87 ? -9.220 5.531 7.361 1.00 94.94 87 PHE A O 1
ATOM 719 N N . LEU A 1 88 ? -7.133 5.580 8.175 1.00 95.50 88 LEU A N 1
ATOM 720 C CA . LEU A 1 88 ? -7.531 5.255 9.550 1.00 95.50 88 LEU A CA 1
ATOM 721 C C . LEU A 1 88 ? -8.416 6.327 10.211 1.00 95.50 88 LEU A C 1
ATOM 723 O O . LEU A 1 88 ? -9.115 6.012 11.176 1.00 95.50 88 LEU A O 1
ATOM 727 N N . GLU A 1 89 ? -8.413 7.554 9.689 1.00 92.94 89 GLU A N 1
ATOM 728 C CA . GLU A 1 89 ? -9.303 8.650 10.107 1.00 92.94 89 GLU A CA 1
ATOM 729 C C . GLU A 1 89 ? -10.687 8.582 9.447 1.00 92.94 89 GLU A C 1
ATOM 731 O O . GLU A 1 89 ? -11.624 9.230 9.905 1.00 92.94 89 GLU A O 1
ATOM 736 N N . THR A 1 90 ? -10.845 7.777 8.395 1.00 89.50 90 THR A N 1
ATOM 737 C CA . THR A 1 90 ? -12.139 7.581 7.732 1.00 89.50 90 THR A CA 1
ATOM 738 C C . THR A 1 90 ? -12.993 6.520 8.431 1.00 89.50 90 THR A C 1
ATOM 740 O O . THR A 1 90 ? -12.531 5.757 9.292 1.00 89.50 90 THR A O 1
ATOM 743 N N . ASN A 1 91 ? -14.268 6.450 8.040 1.00 84.31 91 ASN A N 1
ATOM 744 C CA . ASN A 1 91 ? -15.166 5.388 8.472 1.00 84.31 91 ASN A CA 1
ATOM 745 C C . ASN A 1 91 ? -14.865 4.087 7.706 1.00 84.31 91 ASN A C 1
ATOM 747 O O . ASN A 1 91 ? -15.378 3.854 6.612 1.00 84.31 91 ASN A O 1
ATOM 751 N N . LEU A 1 92 ? -13.975 3.278 8.272 1.00 88.38 92 LEU A N 1
ATOM 752 C CA . LEU A 1 92 ? -13.595 1.960 7.768 1.00 88.38 92 LEU A CA 1
ATOM 753 C C . LEU A 1 92 ? -14.423 0.859 8.428 1.00 88.38 92 LEU A C 1
ATOM 755 O O . LEU A 1 92 ? -14.697 0.935 9.631 1.00 88.38 92 LEU A O 1
ATOM 759 N N . ASP A 1 93 ? -14.711 -0.206 7.679 1.00 86.62 93 ASP A N 1
ATOM 760 C CA . ASP A 1 93 ? -15.209 -1.436 8.287 1.00 86.62 93 ASP A CA 1
ATOM 761 C C . ASP A 1 93 ? -14.150 -2.069 9.218 1.00 86.62 93 ASP A C 1
ATOM 763 O O . ASP A 1 93 ? -12.971 -1.689 9.237 1.00 86.62 93 ASP A O 1
ATOM 767 N N . TYR A 1 94 ? -14.579 -3.029 10.042 1.00 88.12 94 TYR A N 1
ATOM 768 C CA . TYR A 1 94 ? -13.701 -3.683 11.014 1.00 88.12 94 TYR A CA 1
ATOM 769 C C . TYR A 1 94 ? -12.470 -4.332 10.358 1.00 88.12 94 TYR A C 1
ATOM 771 O O . TYR A 1 94 ? -11.361 -4.235 10.891 1.00 88.12 94 TYR A O 1
ATOM 779 N N . PHE A 1 95 ? -12.657 -4.989 9.213 1.00 88.75 95 PHE A N 1
ATOM 780 C CA . PHE A 1 95 ? -11.609 -5.735 8.529 1.00 88.75 95 PHE A CA 1
ATOM 781 C C . PHE A 1 95 ? -10.595 -4.795 7.881 1.00 88.75 95 PHE A C 1
ATOM 783 O O . PHE A 1 95 ? -9.391 -4.961 8.066 1.00 88.75 95 PHE A O 1
ATOM 790 N N . GLU A 1 96 ? -11.058 -3.752 7.201 1.00 91.69 96 GLU A N 1
ATOM 791 C CA . GLU A 1 96 ? -10.192 -2.718 6.649 1.00 91.69 96 GLU A CA 1
ATOM 792 C C . GLU A 1 96 ? -9.397 -2.019 7.748 1.00 91.69 96 GLU A C 1
ATOM 794 O O . GLU A 1 96 ? -8.175 -1.907 7.640 1.00 91.69 96 GLU A O 1
ATOM 799 N N . ARG A 1 97 ? -10.047 -1.603 8.844 1.00 94.56 97 ARG A N 1
ATOM 800 C CA . ARG A 1 97 ? -9.347 -0.959 9.965 1.00 94.56 97 ARG A CA 1
ATOM 801 C C . ARG A 1 97 ? -8.258 -1.861 10.534 1.00 94.56 97 ARG A C 1
ATOM 803 O O . ARG A 1 97 ? -7.161 -1.374 10.813 1.00 94.56 97 ARG A O 1
ATOM 810 N N . LEU A 1 98 ? -8.527 -3.160 10.680 1.00 94.69 98 LEU A N 1
ATOM 811 C CA . LEU A 1 98 ? -7.522 -4.140 11.089 1.00 94.69 98 LEU A CA 1
ATOM 812 C C . LEU A 1 98 ? -6.340 -4.1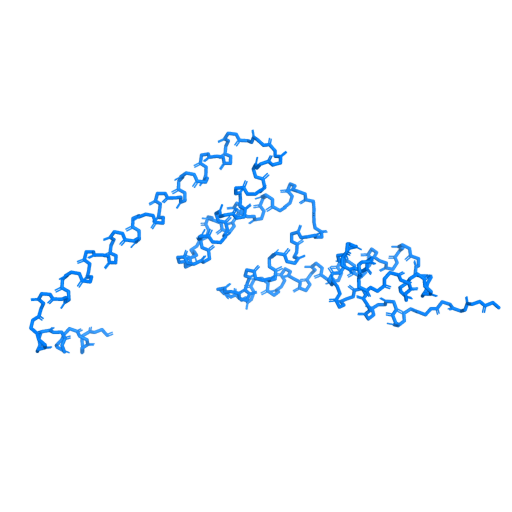52 10.111 1.00 94.69 98 LEU A C 1
ATOM 814 O O . LEU A 1 98 ? -5.198 -3.977 10.533 1.00 94.69 98 LEU A O 1
ATOM 818 N N . LEU A 1 99 ? -6.611 -4.291 8.815 1.00 96.00 99 LEU A N 1
ATOM 819 C CA . LEU A 1 99 ? -5.588 -4.380 7.776 1.00 96.00 99 LEU A CA 1
ATOM 820 C C . LEU A 1 99 ? -4.717 -3.118 7.662 1.00 96.00 99 LEU A C 1
ATOM 822 O O . LEU A 1 99 ? -3.489 -3.221 7.581 1.00 96.00 99 LEU A O 1
ATOM 826 N N . TYR A 1 100 ? -5.313 -1.924 7.708 1.00 97.25 100 TYR A N 1
ATOM 827 C CA . TYR A 1 100 ? -4.565 -0.663 7.731 1.00 97.25 100 TYR A CA 1
ATOM 828 C C . TYR A 1 100 ? -3.756 -0.498 9.025 1.00 97.25 100 TYR A C 1
ATOM 830 O O . TYR A 1 100 ? -2.630 -0.006 8.986 1.00 97.25 100 TYR A O 1
ATOM 838 N N . THR A 1 101 ? -4.281 -0.953 10.168 1.00 97.00 101 THR A N 1
ATOM 839 C CA . THR A 1 101 ? -3.558 -0.903 11.451 1.00 97.00 101 THR A CA 1
ATOM 840 C C . THR A 1 101 ? -2.346 -1.832 11.448 1.00 97.00 101 THR A C 1
ATOM 842 O O . THR A 1 101 ? -1.270 -1.435 11.899 1.00 97.00 101 THR A O 1
ATOM 845 N N . GLU A 1 102 ? -2.480 -3.056 10.930 1.00 96.75 102 GLU A N 1
ATOM 846 C CA . GLU A 1 102 ? -1.344 -3.972 10.776 1.00 96.75 102 GLU A CA 1
ATOM 847 C C . GLU A 1 102 ? -0.309 -3.419 9.795 1.00 96.75 102 GLU A C 1
ATOM 849 O O . GLU A 1 102 ? 0.891 -3.460 10.076 1.00 96.75 102 GLU A O 1
ATOM 854 N N . TYR A 1 103 ? -0.756 -2.818 8.691 1.00 97.50 103 TYR A N 1
ATOM 855 C CA . TYR A 1 103 ? 0.152 -2.174 7.751 1.00 97.50 103 TYR A CA 1
ATOM 856 C C . TYR A 1 103 ? 0.913 -1.007 8.397 1.00 97.50 103 TYR A C 1
ATOM 858 O O . TYR A 1 103 ? 2.138 -0.939 8.292 1.00 97.50 103 TYR A O 1
ATOM 866 N N . LEU A 1 104 ? 0.235 -0.153 9.175 1.00 97.81 104 LEU A N 1
ATOM 867 C CA . LEU A 1 104 ? 0.881 0.949 9.892 1.00 97.81 104 LEU A CA 1
ATOM 868 C C . LEU A 1 104 ? 1.944 0.456 10.883 1.00 97.81 104 LEU A C 1
ATOM 870 O O . LEU A 1 104 ? 2.986 1.094 11.024 1.00 97.81 104 LEU A O 1
ATOM 874 N N . LYS A 1 105 ? 1.748 -0.704 11.530 1.00 97.69 105 LYS A N 1
ATOM 875 C CA . LYS A 1 105 ? 2.798 -1.325 12.361 1.00 97.69 105 LYS A CA 1
ATOM 876 C C . LYS A 1 105 ? 4.024 -1.703 11.540 1.00 97.69 105 LYS A C 1
ATOM 878 O O . LYS A 1 105 ? 5.141 -1.489 12.004 1.00 97.69 105 LYS A O 1
ATOM 883 N N . LEU A 1 106 ? 3.834 -2.280 10.351 1.00 96.81 106 LEU A N 1
ATOM 884 C CA . LEU A 1 106 ? 4.942 -2.640 9.461 1.00 96.81 106 LEU A CA 1
ATOM 885 C C . LEU A 1 106 ? 5.725 -1.403 9.023 1.00 96.81 106 LEU A C 1
ATOM 887 O O . LEU A 1 106 ? 6.954 -1.431 9.029 1.00 96.81 106 LEU A O 1
ATOM 891 N N . LEU A 1 107 ? 5.029 -0.312 8.702 1.00 97.12 107 LEU A N 1
ATOM 892 C CA . LEU A 1 107 ? 5.666 0.967 8.393 1.00 97.12 107 LEU A CA 1
ATOM 893 C C . LEU A 1 107 ? 6.404 1.526 9.615 1.00 97.12 107 LEU A C 1
ATOM 895 O O . LEU A 1 107 ? 7.564 1.918 9.503 1.00 97.12 107 LEU A O 1
ATOM 899 N N . ASN A 1 108 ? 5.785 1.486 10.800 1.00 97.19 108 ASN A N 1
ATOM 900 C CA . ASN A 1 108 ? 6.394 2.016 12.016 1.00 97.19 108 ASN A CA 1
ATOM 901 C C . ASN A 1 108 ? 7.649 1.245 12.447 1.00 97.19 108 ASN A C 1
ATOM 903 O O . ASN A 1 108 ? 8.548 1.835 13.030 1.00 97.19 108 ASN A O 1
ATOM 907 N N . LYS A 1 109 ? 7.777 -0.044 12.108 1.00 96.50 109 LYS A N 1
ATOM 908 C CA . LYS A 1 109 ? 9.035 -0.789 12.315 1.00 96.50 109 LYS A CA 1
ATOM 909 C C . LYS A 1 109 ? 10.220 -0.185 11.554 1.00 96.50 109 LYS A C 1
ATOM 911 O O . LYS A 1 109 ? 11.354 -0.388 11.969 1.00 96.50 109 LYS A O 1
ATOM 916 N N . LYS A 1 110 ? 9.971 0.523 10.447 1.00 95.44 110 LYS A N 1
ATOM 917 C CA . LYS A 1 110 ? 11.016 1.152 9.625 1.00 95.44 110 LYS A CA 1
ATOM 918 C C . LYS A 1 110 ? 11.414 2.537 10.132 1.00 95.44 110 LYS A C 1
ATOM 920 O O . LYS A 1 110 ? 12.566 2.915 9.972 1.00 95.44 110 LYS A O 1
ATOM 925 N N . VAL A 1 111 ? 10.471 3.287 10.709 1.00 96.56 111 VAL A N 1
ATOM 926 C CA . VAL A 1 111 ? 10.686 4.691 11.122 1.00 96.56 111 VAL A CA 1
ATOM 927 C C . VAL A 1 111 ? 10.777 4.895 12.635 1.00 96.56 111 VAL A C 1
ATOM 929 O O . VAL A 1 111 ? 11.307 5.906 13.075 1.00 96.56 111 VAL A O 1
ATOM 932 N N . ASN A 1 112 ? 10.273 3.948 13.429 1.00 95.12 112 ASN A N 1
ATOM 933 C CA . ASN A 1 112 ? 10.253 3.967 14.892 1.00 95.12 112 ASN A CA 1
ATOM 934 C C . ASN A 1 112 ? 9.662 5.260 15.500 1.00 95.12 112 ASN A C 1
ATOM 936 O O . ASN A 1 112 ? 10.242 5.870 16.396 1.00 95.12 112 ASN A O 1
ATOM 940 N N . SER A 1 113 ? 8.496 5.687 15.007 1.00 96.69 113 SER A N 1
ATOM 941 C CA . SER A 1 113 ? 7.801 6.893 15.465 1.00 96.69 113 SER A CA 1
ATOM 942 C C . SER A 1 113 ? 6.875 6.610 16.653 1.00 96.69 113 SER A C 1
ATOM 944 O O . SER A 1 113 ? 6.037 5.699 16.629 1.00 96.69 113 SER A O 1
ATOM 946 N N . HIS A 1 114 ? 6.992 7.444 17.692 1.00 96.12 114 HIS A N 1
ATOM 947 C CA . HIS A 1 114 ? 6.110 7.407 18.859 1.00 96.12 114 HIS A CA 1
ATOM 948 C C . HIS A 1 114 ? 4.676 7.839 18.517 1.00 96.12 114 HIS A C 1
ATOM 950 O O . HIS A 1 114 ? 3.713 7.259 19.015 1.00 96.12 114 HIS A O 1
ATOM 956 N N . GLU A 1 115 ? 4.522 8.811 17.619 1.00 95.81 115 GLU A N 1
ATOM 957 C CA . GLU A 1 115 ? 3.213 9.288 17.170 1.00 95.81 115 GLU A CA 1
ATOM 958 C C . GLU A 1 115 ? 2.445 8.188 16.429 1.00 95.81 115 GLU A C 1
ATOM 960 O O . GLU A 1 115 ? 1.284 7.906 16.736 1.00 95.81 115 GLU A O 1
ATOM 965 N N . LEU A 1 116 ? 3.123 7.475 15.524 1.00 96.75 116 LEU A N 1
ATOM 966 C CA . LEU A 1 116 ? 2.518 6.337 14.834 1.00 96.75 116 LEU A CA 1
ATOM 967 C C . LEU A 1 116 ? 2.174 5.213 15.813 1.00 96.75 116 LEU A C 1
ATOM 969 O O . LEU A 1 116 ? 1.126 4.582 15.681 1.00 96.75 116 LEU A O 1
ATOM 973 N N . LEU A 1 117 ? 3.015 4.977 16.827 1.00 96.69 117 LEU A N 1
ATOM 974 C CA . LEU A 1 117 ? 2.726 3.999 17.875 1.00 96.69 117 LEU A CA 1
ATOM 975 C C . LEU A 1 117 ? 1.456 4.360 18.659 1.00 96.69 117 LEU A C 1
ATOM 977 O O . LEU A 1 117 ? 0.634 3.476 18.919 1.00 96.69 117 LEU A O 1
ATOM 981 N N . LYS A 1 118 ? 1.266 5.640 18.995 1.00 96.94 118 LYS A N 1
ATOM 982 C CA . LYS A 1 118 ? 0.040 6.131 19.635 1.00 96.94 118 LYS A CA 1
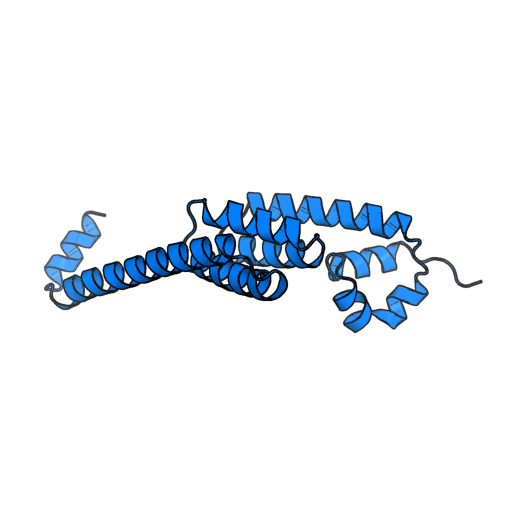ATOM 983 C C . LYS A 1 118 ? -1.179 5.843 18.757 1.00 96.94 118 LYS A C 1
ATOM 985 O O . LYS A 1 118 ? -2.104 5.173 19.217 1.00 96.94 118 LYS A O 1
ATOM 990 N N . LYS A 1 119 ? -1.126 6.210 17.472 1.00 96.50 119 LYS A N 1
ATOM 991 C CA . LYS A 1 119 ? -2.221 5.975 16.514 1.00 96.50 119 LYS A CA 1
ATOM 992 C C . LYS A 1 119 ? -2.541 4.488 16.318 1.00 96.50 119 LYS A C 1
ATOM 994 O O . LYS A 1 119 ? -3.706 4.095 16.219 1.00 96.50 119 LYS A O 1
ATOM 999 N N . ILE A 1 120 ? -1.517 3.632 16.304 1.00 97.25 120 ILE A N 1
ATOM 1000 C CA . ILE A 1 120 ? -1.675 2.169 16.274 1.00 97.25 120 ILE A CA 1
ATOM 1001 C C . ILE A 1 120 ? -2.436 1.689 17.515 1.00 97.25 120 ILE A C 1
ATOM 1003 O O . ILE A 1 120 ? -3.329 0.848 17.406 1.00 97.25 120 ILE A O 1
ATOM 1007 N N . ASN A 1 121 ? -2.082 2.185 18.700 1.00 96.19 121 ASN A N 1
ATOM 1008 C CA . ASN A 1 121 ? -2.706 1.760 19.951 1.00 96.19 121 ASN A CA 1
ATOM 1009 C C . ASN A 1 121 ? -4.154 2.254 20.080 1.00 96.19 121 ASN A C 1
ATOM 1011 O O . ASN A 1 121 ? -5.010 1.486 20.518 1.00 96.19 121 ASN A O 1
ATOM 1015 N N . GLU A 1 122 ? -4.451 3.469 19.619 1.00 95.69 122 GLU A N 1
ATOM 1016 C CA . GLU A 1 122 ? -5.822 3.982 19.503 1.00 95.69 122 GLU A CA 1
ATOM 1017 C C . GLU A 1 122 ? -6.679 3.068 18.614 1.00 95.69 122 GLU A C 1
ATOM 1019 O O . GLU A 1 122 ? -7.755 2.623 19.017 1.00 95.69 122 GLU A O 1
ATOM 1024 N N . ASN A 1 123 ? -6.170 2.678 17.441 1.00 94.94 123 ASN A N 1
ATOM 1025 C CA . ASN A 1 123 ? -6.899 1.776 16.548 1.00 94.94 123 ASN A CA 1
ATOM 1026 C C . ASN A 1 123 ? -7.062 0.360 17.118 1.00 94.94 123 ASN A C 1
ATOM 1028 O O . ASN A 1 123 ? -8.122 -0.246 16.954 1.00 94.94 123 ASN A O 1
ATOM 1032 N N . LYS A 1 124 ? -6.073 -0.165 17.855 1.00 92.94 124 LYS A N 1
ATOM 1033 C CA . LYS A 1 124 ? -6.231 -1.434 18.591 1.00 92.94 124 LYS A CA 1
ATOM 1034 C C . LYS A 1 124 ? -7.369 -1.366 19.609 1.00 92.94 124 LYS A C 1
ATOM 1036 O O . LYS A 1 124 ? -8.093 -2.348 19.767 1.00 92.94 124 LYS A O 1
ATOM 1041 N N . PHE A 1 125 ? -7.526 -0.237 20.299 1.00 92.31 125 PHE A N 1
ATOM 1042 C CA . PHE A 1 125 ? -8.615 -0.047 21.255 1.00 92.31 125 PHE A CA 1
ATOM 1043 C C . PHE A 1 125 ? -9.982 -0.050 20.556 1.00 92.31 125 PHE A C 1
ATOM 1045 O O . PHE A 1 125 ? -10.879 -0.775 20.986 1.00 92.31 125 PHE A O 1
ATOM 1052 N N . ILE A 1 126 ? -10.108 0.659 19.428 1.00 90.12 126 ILE A N 1
ATOM 1053 C CA . ILE A 1 126 ? -11.321 0.653 18.590 1.00 90.12 126 ILE A CA 1
ATOM 1054 C C . ILE A 1 126 ? -11.684 -0.778 18.165 1.00 90.12 126 ILE A C 1
ATOM 1056 O O . ILE A 1 126 ? -12.815 -1.223 18.360 1.00 90.12 126 ILE A O 1
ATOM 1060 N N . LEU A 1 127 ? -10.712 -1.536 17.646 1.00 90.31 127 LEU A N 1
ATOM 1061 C CA . LEU A 1 127 ? -10.919 -2.924 17.219 1.00 90.31 127 LEU A CA 1
ATOM 1062 C C . LEU A 1 127 ? -11.362 -3.825 18.385 1.00 90.31 127 LEU A C 1
ATOM 1064 O O . LEU A 1 127 ? -12.288 -4.624 18.240 1.00 90.31 127 LEU A O 1
ATOM 1068 N N . LYS A 1 128 ? -10.755 -3.671 19.568 1.00 89.00 128 LYS A N 1
ATOM 1069 C CA . LYS A 1 128 ? -11.126 -4.440 20.765 1.00 89.00 128 LYS A CA 1
ATOM 1070 C C . LYS A 1 128 ? -12.556 -4.140 21.226 1.00 89.00 128 LYS A C 1
ATOM 1072 O O . LYS A 1 128 ? -13.275 -5.065 21.606 1.00 89.00 128 LYS A O 1
ATOM 1077 N N . ASN A 1 129 ? -12.981 -2.880 21.169 1.00 85.12 129 ASN A N 1
ATOM 1078 C CA . ASN A 1 129 ? -14.344 -2.492 21.534 1.00 85.12 129 ASN A CA 1
ATOM 1079 C C . ASN A 1 129 ? -15.382 -3.086 20.582 1.00 85.12 129 ASN A C 1
ATOM 1081 O O . ASN A 1 129 ? -16.386 -3.615 21.053 1.00 85.12 129 ASN A O 1
ATOM 1085 N N . ASN A 1 130 ? -15.101 -3.102 19.276 1.00 79.69 130 ASN A N 1
ATOM 1086 C CA . ASN A 1 130 ? -15.976 -3.746 18.294 1.00 79.69 130 ASN A CA 1
ATOM 1087 C C . ASN A 1 130 ? -16.154 -5.247 18.579 1.00 79.69 130 ASN A C 1
ATOM 1089 O O . ASN A 1 130 ? -17.279 -5.740 18.573 1.00 79.69 130 ASN A O 1
ATOM 1093 N N . ILE A 1 131 ? -15.080 -5.968 18.929 1.00 77.69 131 ILE A N 1
ATOM 1094 C CA . ILE A 1 131 ? -15.180 -7.381 19.344 1.00 77.69 131 ILE A CA 1
ATOM 1095 C C . ILE A 1 131 ? -16.062 -7.534 20.592 1.00 77.69 131 ILE A C 1
ATOM 1097 O O . ILE A 1 131 ? -16.872 -8.457 20.673 1.00 77.69 131 ILE A O 1
ATOM 1101 N N . ASN A 1 132 ? -15.896 -6.657 21.585 1.00 75.25 132 ASN A N 1
ATOM 1102 C CA . ASN A 1 132 ? -16.670 -6.724 22.825 1.00 75.25 132 ASN A CA 1
ATOM 1103 C C . ASN A 1 132 ? -18.163 -6.464 22.591 1.00 75.25 132 ASN A C 1
ATOM 1105 O O . ASN A 1 132 ? -18.984 -7.149 23.200 1.00 75.25 132 ASN A O 1
ATOM 1109 N N . LEU A 1 133 ? -18.508 -5.532 21.698 1.00 70.69 133 LEU A N 1
ATOM 1110 C CA . LEU A 1 133 ? -19.888 -5.273 21.281 1.00 70.69 133 LEU A CA 1
ATOM 1111 C C . LEU A 1 133 ? -20.503 -6.516 20.631 1.00 70.69 133 LEU A C 1
ATOM 1113 O O . LEU A 1 133 ? -21.507 -7.019 21.124 1.00 70.69 133 LEU A O 1
ATOM 1117 N N . VAL A 1 134 ? -19.827 -7.107 19.640 1.00 71.00 134 VAL A N 1
ATOM 1118 C CA . VAL A 1 134 ? -20.297 -8.341 18.984 1.00 71.00 134 VAL A CA 1
ATOM 1119 C C . VAL A 1 134 ? -20.467 -9.485 19.989 1.00 71.00 134 VAL A C 1
ATOM 1121 O O . VAL A 1 134 ? -21.453 -10.218 19.940 1.00 71.00 134 VAL A O 1
ATOM 1124 N N . LYS A 1 135 ? -19.544 -9.644 20.946 1.00 69.81 135 LYS A N 1
ATOM 1125 C CA . LYS A 1 135 ? -19.661 -10.652 22.018 1.00 69.81 135 LYS A CA 1
ATOM 1126 C C . LYS A 1 135 ? -20.839 -10.393 22.959 1.00 69.81 135 LYS A C 1
ATOM 1128 O O . LYS A 1 135 ? -21.445 -11.345 23.442 1.00 69.81 135 LYS A O 1
ATOM 1133 N N . LYS A 1 136 ? -21.136 -9.130 23.265 1.00 71.00 136 LYS A N 1
ATOM 1134 C CA . LYS A 1 136 ? -22.271 -8.752 24.112 1.00 71.00 136 LYS A CA 1
ATOM 1135 C C . LYS A 1 136 ? -23.592 -9.032 23.398 1.00 71.00 136 LYS A C 1
ATOM 1137 O O . LYS A 1 136 ? -24.464 -9.666 23.986 1.00 71.00 136 LYS A O 1
ATOM 1142 N N . ASP A 1 137 ? -23.695 -8.634 22.136 1.00 68.19 137 ASP A N 1
ATOM 1143 C CA . ASP A 1 137 ? -24.907 -8.8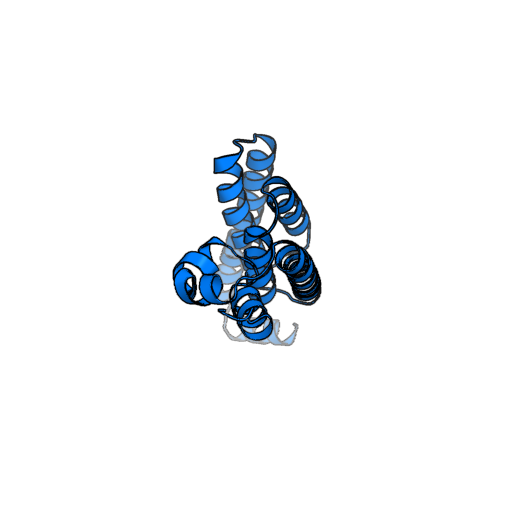11 21.338 1.00 68.19 137 ASP A CA 1
ATOM 1144 C C . ASP A 1 137 ? -25.155 -10.290 21.033 1.00 68.19 137 ASP A C 1
ATOM 1146 O O . ASP A 1 137 ? -26.256 -10.784 21.243 1.00 68.19 137 ASP A O 1
ATOM 1150 N N . SER A 1 138 ? -24.126 -11.047 20.644 1.00 65.12 138 SER A N 1
ATOM 1151 C CA . SER A 1 138 ? -24.253 -12.497 20.417 1.00 65.12 138 SER A CA 1
ATOM 1152 C C . SER A 1 138 ? -24.699 -13.260 21.666 1.00 65.12 138 SER A C 1
ATOM 1154 O O . SER A 1 138 ? -25.557 -14.132 21.563 1.00 65.12 138 SER A O 1
ATOM 1156 N N . LYS A 1 139 ? -24.192 -12.910 22.856 1.00 61.31 139 LYS A N 1
ATOM 1157 C CA . LYS A 1 139 ? -24.702 -13.472 24.118 1.00 61.31 139 LYS A CA 1
ATOM 1158 C C . LYS A 1 139 ? -26.175 -13.143 24.338 1.00 61.31 139 LYS A C 1
ATOM 1160 O O . LYS A 1 139 ? -26.903 -14.021 24.783 1.00 61.31 139 LYS A O 1
ATOM 1165 N N . LEU A 1 140 ? -26.606 -11.926 23.997 1.00 59.09 140 LEU A N 1
ATOM 1166 C CA . LEU A 1 140 ? -28.014 -11.534 24.049 1.00 59.09 140 LEU A CA 1
ATOM 1167 C C . LEU A 1 140 ? -28.867 -12.453 23.158 1.00 59.09 140 LEU A C 1
ATOM 1169 O O . LEU A 1 140 ? -29.873 -12.978 23.622 1.00 59.09 140 LEU A O 1
ATOM 1173 N N . TYR A 1 141 ? -28.434 -12.708 21.919 1.00 55.00 141 TYR A N 1
ATOM 1174 C CA . TYR A 1 141 ? -29.148 -13.576 20.972 1.00 55.00 141 TYR A CA 1
ATOM 1175 C C . TYR A 1 141 ? -29.160 -15.050 21.375 1.00 55.00 141 TYR A C 1
ATOM 1177 O O . TYR A 1 141 ? -30.187 -15.696 21.223 1.00 55.00 141 TYR A O 1
ATOM 1185 N N . ILE A 1 142 ? -28.071 -15.573 21.945 1.00 57.69 142 ILE A N 1
ATOM 1186 C CA . ILE A 1 142 ? -28.028 -16.958 22.448 1.00 57.69 142 ILE A CA 1
ATOM 1187 C C . ILE A 1 142 ? -29.025 -17.160 23.602 1.00 57.69 142 ILE A C 1
ATOM 1189 O O . ILE A 1 142 ? -29.532 -18.261 23.797 1.00 57.69 142 ILE A O 1
ATOM 1193 N N . THR A 1 143 ? -29.318 -16.106 24.369 1.00 59.25 143 THR A N 1
ATOM 1194 C CA . THR A 1 143 ? -30.257 -16.165 25.501 1.00 59.25 143 THR A CA 1
ATOM 1195 C C . THR A 1 143 ? -31.712 -15.839 25.154 1.00 59.25 143 THR A C 1
ATOM 1197 O O . THR A 1 143 ? -32.579 -16.037 26.003 1.00 59.25 143 THR A O 1
ATOM 1200 N N . LEU A 1 144 ? -31.998 -15.331 23.950 1.00 59.34 144 LEU A N 1
ATOM 1201 C CA . LEU A 1 144 ? -33.359 -14.985 23.523 1.00 59.34 144 LEU A CA 1
ATOM 1202 C C . LEU A 1 144 ? -34.100 -16.228 23.019 1.00 59.34 144 LEU A C 1
ATOM 1204 O O . LEU A 1 144 ? -33.519 -17.079 22.345 1.00 59.34 144 LEU A O 1
ATOM 1208 N N . LYS A 1 145 ? -35.402 -16.331 23.316 1.00 67.31 145 LYS A N 1
ATOM 1209 C CA . LYS A 1 145 ? -36.234 -17.394 22.731 1.00 67.31 145 LYS A CA 1
ATOM 1210 C C . LYS A 1 145 ? -36.422 -17.119 21.239 1.00 67.31 145 LYS A C 1
ATOM 1212 O O . LYS A 1 145 ? -36.552 -15.971 20.831 1.00 67.31 145 LYS A O 1
ATOM 1217 N N . GLU A 1 146 ? -36.507 -18.170 20.432 1.00 62.41 146 GLU A N 1
ATOM 1218 C CA . GLU A 1 146 ? -36.566 -18.101 18.961 1.00 62.41 146 GLU A CA 1
ATOM 1219 C C . GLU A 1 146 ? -37.625 -17.106 18.432 1.00 62.41 146 GLU A C 1
ATOM 1221 O O . GLU A 1 146 ? -37.325 -16.273 17.579 1.00 62.41 146 GLU A O 1
ATOM 1226 N N . ARG A 1 147 ? -38.818 -17.063 19.050 1.00 67.19 147 ARG A N 1
ATOM 1227 C CA . ARG A 1 147 ? -39.880 -16.082 18.733 1.00 67.19 147 ARG A CA 1
ATOM 1228 C C . ARG A 1 147 ? -39.467 -14.617 18.927 1.00 67.19 147 ARG A C 1
ATOM 1230 O O . ARG A 1 147 ? -39.886 -13.751 18.168 1.00 67.19 147 ARG A O 1
ATOM 1237 N N . GLU A 1 148 ? -38.654 -14.325 19.937 1.00 69.56 148 GLU A N 1
ATOM 1238 C CA . GLU A 1 148 ? -38.192 -12.963 20.243 1.00 69.56 148 GLU A CA 1
ATOM 1239 C C . GLU A 1 148 ? -37.103 -12.506 19.262 1.00 69.56 148 GLU A C 1
ATOM 1241 O O . GLU A 1 148 ? -36.968 -11.311 18.989 1.00 69.56 148 GLU A O 1
ATOM 1246 N N . ILE A 1 149 ? -36.342 -13.457 18.710 1.00 66.75 149 ILE A N 1
ATOM 1247 C CA . ILE A 1 149 ? -35.368 -13.209 17.643 1.00 66.75 149 ILE A CA 1
ATOM 1248 C C . ILE A 1 149 ? -36.112 -12.894 16.338 1.00 66.75 149 ILE A C 1
ATOM 1250 O O . ILE A 1 149 ? -35.822 -11.880 15.701 1.00 66.75 149 ILE A O 1
ATOM 1254 N N . GLU A 1 150 ? -37.119 -13.697 15.979 1.00 66.38 150 GLU A N 1
ATOM 1255 C CA . GLU A 1 150 ? -37.948 -13.489 14.782 1.00 66.38 150 GLU A CA 1
ATOM 1256 C C . GLU A 1 150 ? -38.693 -12.143 14.795 1.00 66.38 150 GLU A C 1
ATOM 1258 O O . GLU A 1 150 ? -38.728 -11.441 13.781 1.00 66.38 150 GLU A O 1
ATOM 1263 N N . GLU A 1 151 ? -39.256 -11.738 15.938 1.00 71.44 151 GLU A N 1
ATOM 1264 C CA . GLU A 1 151 ? -39.913 -10.432 16.074 1.00 71.44 151 GLU A CA 1
ATOM 1265 C C . GLU A 1 151 ? -38.951 -9.251 15.928 1.00 71.44 151 GLU A C 1
ATOM 1267 O O . GLU A 1 151 ? -39.355 -8.194 15.442 1.00 71.44 151 GLU A O 1
ATOM 1272 N N . ARG A 1 152 ? -37.692 -9.402 16.351 1.00 66.94 152 ARG A N 1
ATOM 1273 C CA . ARG A 1 152 ? -36.676 -8.348 16.231 1.00 66.94 152 ARG A CA 1
ATOM 1274 C C . ARG A 1 152 ? -36.130 -8.227 14.817 1.00 66.94 152 ARG A C 1
ATOM 1276 O O . ARG A 1 152 ? -35.952 -7.104 14.359 1.00 66.94 152 ARG A O 1
ATOM 1283 N N . ILE A 1 153 ? -35.922 -9.345 14.122 1.00 68.94 153 ILE A N 1
ATOM 1284 C CA . ILE A 1 153 ? -35.496 -9.346 12.713 1.00 68.94 153 ILE A CA 1
ATOM 1285 C C . ILE A 1 153 ? -36.547 -8.663 11.832 1.00 68.94 153 ILE A C 1
ATOM 1287 O O . ILE A 1 153 ? -36.185 -7.905 10.945 1.00 68.94 153 ILE A O 1
ATOM 1291 N N . LYS A 1 154 ? -37.843 -8.849 12.113 1.00 65.88 154 LYS A N 1
ATOM 1292 C CA . LYS A 1 154 ? -38.932 -8.171 11.383 1.00 65.88 154 LYS A CA 1
ATOM 1293 C C . LYS A 1 154 ? -39.003 -6.649 11.592 1.00 65.88 154 LYS A C 1
ATOM 1295 O O . LYS A 1 154 ? -39.774 -5.996 10.896 1.00 65.88 154 LYS A O 1
ATOM 1300 N N . ARG A 1 155 ? -38.280 -6.093 12.573 1.00 60.91 155 ARG A N 1
ATOM 1301 C CA . ARG A 1 155 ? -38.274 -4.652 12.900 1.00 60.91 155 ARG A CA 1
ATOM 1302 C C . ARG A 1 155 ? -37.028 -3.914 12.391 1.00 60.91 155 ARG A C 1
ATOM 1304 O O . ARG A 1 155 ? -36.946 -2.705 12.602 1.00 60.91 155 ARG A O 1
ATOM 1311 N N . LEU A 1 156 ? -36.074 -4.627 11.791 1.00 51.06 156 LEU A N 1
ATOM 1312 C CA . LEU A 1 156 ? -34.901 -4.077 11.101 1.00 51.06 156 LEU A CA 1
ATOM 1313 C C . LEU A 1 156 ? -35.189 -3.962 9.602 1.00 51.06 156 LEU A C 1
ATOM 1315 O O . LEU A 1 156 ? -34.688 -2.985 9.007 1.00 51.06 156 LEU A O 1
#

pLDDT: mean 89.49, std 12.35, range [47.31, 98.12]

Secondary structure (DSSP, 8-state):
-----HHHHHHHHHHTTT-HHHHHHHHHHHHHHH---HHHHHHHHHHHHHHHHHHHHT--HHHHHHHHHHHHTTS-HHHHHHHHHHHHTS---HHHHHHHHHHHHHHHHHH--HHHHHHHHHHHHHHHHHHHHHHHHHHHHHHS-HHHHHHHHTT-

Foldseek 3Di:
DQDAAVPVLLVLCVVLLNQPVSCCVPPVPPNVSNVDDVVVSVVSNVVSLVVLVVQLVVDADPSNVVSLVSNCSSDDLVVNLVVLLVVCPDPHDLRVLVSSLVVLVVSCVVVVDPVSVVSSVVSVVVSVVVVVVVVVVVVVVVPDDPVVVVVVVVVD

Sequence (156 aa):
MAVMNIELGKKIFFKCYGNAFGIQREYGKEYKKCKIPRKYEIEWLDEIKNQLYEAINNSSGNKRYSNFIKLCDIISLNAAIELTCKFLETNLDYFERLLYTEYLKLLNKKVNSHELLKKINENKFILKNNINLVKKDSKLYITLKEREIEERIKRL